Protein AF-A0A920U2E8-F1 (afdb_monomer)

Solvent-accessible surface area (backbone atoms only — not comparable to full-atom values): 5782 Å² total; per-residue (Å²): 100,96,91,43,62,78,72,87,58,76,82,48,86,77,78,78,47,66,67,64,49,49,53,52,50,54,52,57,50,51,47,38,75,76,65,53,79,71,84,64,86,86,86,83,76,99,65,85,67,65,63,73,84,38,68,69,41,43,51,52,49,45,48,52,42,59,56,40,52,72,64,47,53,101,89,31,92,73,65,62,64,80,85,64,71,100,120

Radius of gyration: 14.04 Å; Cα contacts (8 Å, |Δi|>4): 65; chains: 1; bounding box: 34×31×32 Å

Sequence (87 aa):
MEATDLLIGYRTNPHVDLYQRGEEAAKLMLEMFEGERPVSYRVRLPLLPVSDTADGARLSLRRAIALGQRHVDASVMNVTVLAGSLC

Mean predicted aligned error: 4.39 Å

pLDDT: mean 89.11, std 10.96, range [36.72, 98.31]

Structure (mmCIF, N/CA/C/O backbone):
data_AF-A0A920U2E8-F1
#
_entry.id   AF-A0A920U2E8-F1
#
loop_
_atom_site.group_PDB
_atom_site.id
_atom_site.type_symbol
_atom_site.label_atom_id
_atom_site.label_alt_id
_atom_site.label_comp_id
_atom_site.label_asym_id
_atom_site.label_entity_id
_atom_site.label_seq_id
_atom_site.pdbx_PDB_ins_code
_atom_site.Cartn_x
_atom_site.Cartn_y
_atom_site.Cartn_z
_atom_site.occupancy
_atom_site.B_iso_or_equiv
_atom_site.auth_seq_id
_atom_site.auth_comp_id
_atom_site.auth_asym_id
_atom_site.auth_atom_id
_atom_site.pdbx_PDB_model_num
ATOM 1 N N . MET A 1 1 ? 3.289 -8.681 9.964 1.00 79.19 1 MET A N 1
ATOM 2 C CA . MET A 1 1 ? 1.874 -8.308 10.141 1.00 79.19 1 MET A CA 1
ATOM 3 C C . MET A 1 1 ? 1.461 -8.411 11.593 1.00 79.19 1 MET A C 1
ATOM 5 O O . MET A 1 1 ? 0.631 -7.636 12.005 1.00 79.19 1 MET A O 1
ATOM 9 N N . GLU A 1 2 ? 2.092 -9.271 12.393 1.00 81.25 2 GLU A N 1
ATOM 10 C CA . GLU A 1 2 ? 1.803 -9.378 13.831 1.00 81.25 2 GLU A CA 1
ATOM 11 C C . GLU A 1 2 ? 1.982 -8.069 14.627 1.00 81.25 2 GLU A C 1
ATOM 13 O O . GLU A 1 2 ? 1.247 -7.834 15.573 1.00 81.25 2 GLU A O 1
ATOM 18 N N . ALA A 1 3 ? 2.906 -7.192 14.216 1.00 86.31 3 ALA A N 1
ATOM 19 C CA . ALA A 1 3 ? 3.157 -5.896 14.859 1.00 86.31 3 ALA A CA 1
ATOM 20 C C . ALA A 1 3 ? 2.720 -4.687 14.005 1.00 86.31 3 ALA A C 1
ATOM 22 O O . ALA A 1 3 ? 3.244 -3.587 14.177 1.00 86.31 3 ALA A O 1
ATOM 23 N N . THR A 1 4 ? 1.871 -4.883 12.991 1.00 88.69 4 THR A N 1
ATOM 2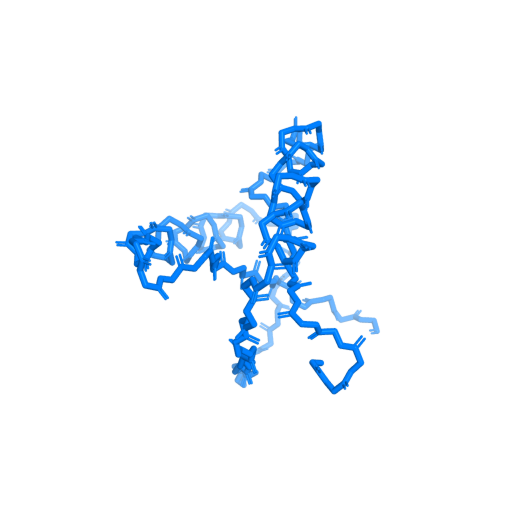4 C CA . THR A 1 4 ? 1.508 -3.805 12.057 1.00 88.69 4 THR A CA 1
ATOM 25 C C .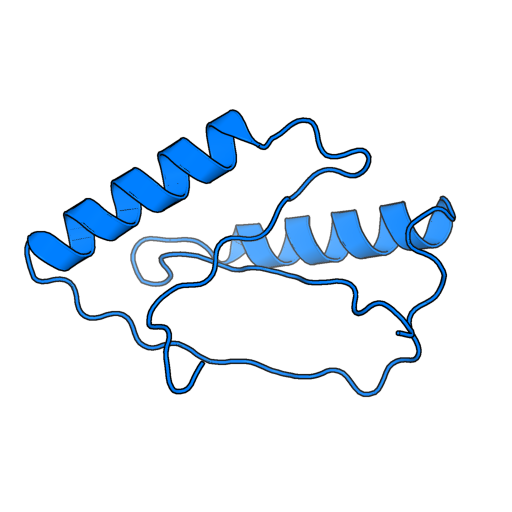 THR A 1 4 ? 0.123 -4.024 11.460 1.00 88.69 4 THR A C 1
ATOM 27 O O . THR A 1 4 ? -0.097 -5.024 10.770 1.00 88.69 4 THR A O 1
ATOM 30 N N . ASP A 1 5 ? -0.762 -3.047 11.644 1.00 91.25 5 ASP A N 1
ATOM 31 C CA . ASP A 1 5 ? -2.134 -3.069 11.119 1.00 91.25 5 ASP A CA 1
ATOM 32 C C . ASP A 1 5 ? -2.201 -2.726 9.620 1.00 91.25 5 ASP A C 1
ATOM 34 O O . ASP A 1 5 ? -3.050 -3.238 8.895 1.00 91.25 5 ASP A O 1
ATOM 38 N N . LEU A 1 6 ? -1.258 -1.916 9.121 1.00 92.62 6 LEU A N 1
ATOM 39 C CA . LEU A 1 6 ? -1.227 -1.442 7.737 1.00 92.62 6 LEU A CA 1
ATOM 40 C C . LEU A 1 6 ? 0.203 -1.336 7.190 1.00 92.62 6 LEU A C 1
ATOM 42 O O . LEU A 1 6 ? 1.098 -0.810 7.845 1.00 92.62 6 LEU A O 1
ATOM 46 N N . LEU A 1 7 ? 0.416 -1.788 5.953 1.00 93.94 7 LEU A N 1
ATOM 47 C CA . LEU A 1 7 ? 1.700 -1.694 5.258 1.00 93.94 7 LEU A CA 1
ATOM 48 C C . LEU A 1 7 ? 1.533 -0.938 3.941 1.00 93.94 7 LEU A C 1
ATOM 50 O O . LEU A 1 7 ? 0.750 -1.363 3.096 1.00 93.94 7 LEU A O 1
ATOM 54 N N . ILE A 1 8 ? 2.325 0.119 3.750 1.00 95.31 8 ILE A N 1
ATOM 55 C CA . ILE A 1 8 ? 2.353 0.918 2.520 1.00 95.31 8 ILE A CA 1
ATOM 56 C C . ILE A 1 8 ? 3.709 0.753 1.836 1.00 95.31 8 ILE A C 1
ATOM 58 O O . ILE A 1 8 ? 4.741 1.155 2.372 1.00 95.31 8 ILE A O 1
ATOM 62 N N . GLY A 1 9 ? 3.708 0.136 0.654 1.00 94.12 9 GLY A N 1
ATOM 63 C CA . GLY A 1 9 ? 4.892 -0.011 -0.194 1.00 94.12 9 GLY A CA 1
ATOM 64 C C . GLY A 1 9 ? 4.947 1.001 -1.340 1.00 94.12 9 GLY A C 1
ATOM 65 O O . GLY A 1 9 ? 3.925 1.529 -1.782 1.00 94.12 9 GLY A O 1
ATOM 66 N N . TYR A 1 10 ? 6.152 1.236 -1.863 1.00 94.50 10 TYR A N 1
ATOM 67 C CA . TYR A 1 10 ? 6.347 2.011 -3.090 1.00 94.50 10 TYR A CA 1
ATOM 68 C C . TYR A 1 10 ? 5.770 1.289 -4.306 1.00 94.50 10 TYR A C 1
ATOM 70 O O . TYR A 1 10 ? 5.743 0.058 -4.368 1.00 94.50 10 TYR A O 1
ATOM 78 N N . ARG A 1 11 ? 5.326 2.063 -5.299 1.00 92.81 11 ARG A N 1
ATOM 79 C CA . ARG A 1 11 ? 4.710 1.529 -6.524 1.00 92.81 11 ARG A CA 1
ATOM 80 C C . ARG A 1 11 ? 5.560 1.742 -7.775 1.00 92.81 11 ARG A C 1
ATOM 82 O O . ARG A 1 11 ? 5.262 1.161 -8.819 1.00 92.81 11 ARG A O 1
ATOM 89 N N . THR A 1 12 ? 6.599 2.573 -7.694 1.00 90.94 12 THR A N 1
ATOM 90 C CA . THR A 1 12 ? 7.495 2.891 -8.817 1.00 90.94 12 THR A CA 1
ATOM 91 C C . THR A 1 12 ? 8.899 2.345 -8.582 1.00 90.94 12 THR A C 1
ATOM 93 O O . THR A 1 12 ? 9.314 2.236 -7.439 1.00 90.94 12 THR A O 1
ATOM 96 N N . ASN A 1 13 ? 9.627 1.982 -9.641 1.00 86.19 13 ASN A N 1
ATOM 97 C CA . ASN A 1 13 ? 11.048 1.621 -9.582 1.00 86.19 13 ASN A CA 1
ATOM 98 C C . ASN A 1 13 ? 11.749 2.200 -10.835 1.00 86.19 13 ASN A C 1
ATOM 100 O O . ASN A 1 13 ? 11.433 1.746 -11.941 1.00 86.19 13 ASN A O 1
ATOM 104 N N . PRO A 1 14 ? 12.642 3.206 -10.706 1.00 88.50 14 PRO A N 1
ATOM 105 C CA . PRO A 1 14 ? 13.133 3.805 -9.457 1.00 88.50 14 PRO A CA 1
ATOM 106 C C . PRO A 1 14 ? 12.015 4.466 -8.638 1.00 88.50 14 PRO A C 1
ATOM 108 O O . PRO A 1 14 ? 11.021 4.923 -9.201 1.00 88.50 14 PRO A O 1
ATOM 111 N N . HIS A 1 15 ? 12.168 4.477 -7.312 1.00 91.38 15 HIS A N 1
ATOM 112 C CA . HIS A 1 15 ? 11.168 5.027 -6.397 1.00 91.38 15 HIS A CA 1
ATOM 113 C C . HIS A 1 15 ? 11.118 6.551 -6.526 1.00 91.38 15 HIS A C 1
ATOM 115 O O . HIS A 1 15 ? 12.014 7.255 -6.067 1.00 91.38 15 HIS A O 1
ATOM 121 N N . VAL A 1 16 ? 10.063 7.056 -7.155 1.00 95.69 16 VAL A N 1
ATOM 122 C CA . VAL A 1 16 ? 9.780 8.492 -7.301 1.00 95.69 16 VAL A CA 1
ATOM 123 C C . VAL A 1 16 ? 8.479 8.895 -6.607 1.00 95.69 16 VAL A C 1
ATOM 125 O O . VAL A 1 16 ? 8.104 10.062 -6.628 1.00 95.69 16 VAL A O 1
ATOM 128 N N . ASP A 1 17 ? 7.792 7.937 -5.979 1.00 96.44 17 ASP A N 1
ATOM 129 C CA . ASP A 1 17 ? 6.478 8.114 -5.361 1.00 96.44 17 ASP A CA 1
ATOM 130 C C . ASP A 1 17 ? 6.512 8.227 -3.826 1.00 96.44 17 ASP A C 1
ATOM 132 O O . ASP A 1 17 ? 5.496 8.012 -3.172 1.00 96.44 17 ASP A O 1
ATOM 136 N N . LEU A 1 18 ? 7.667 8.559 -3.232 1.00 96.94 18 LEU A N 1
ATOM 137 C CA . LEU A 1 18 ? 7.849 8.586 -1.772 1.00 96.94 18 LEU A CA 1
ATOM 138 C C . LEU A 1 18 ? 6.858 9.529 -1.080 1.00 96.94 18 LEU A C 1
ATOM 140 O O . LEU A 1 18 ? 6.243 9.158 -0.084 1.00 96.94 18 LEU A O 1
ATOM 144 N N . TYR A 1 19 ? 6.695 10.735 -1.628 1.00 97.94 19 TYR A N 1
ATOM 145 C CA . TYR A 1 19 ? 5.809 11.751 -1.069 1.00 97.94 19 TYR A CA 1
ATOM 146 C C . TYR A 1 19 ? 4.350 11.280 -1.074 1.00 97.94 19 TYR A C 1
ATOM 148 O O . TYR A 1 19 ? 3.709 11.245 -0.029 1.00 97.94 19 TYR A O 1
ATOM 156 N N . GLN A 1 20 ? 3.865 10.804 -2.223 1.00 97.75 20 GLN A N 1
ATOM 157 C CA . GLN A 1 20 ? 2.485 10.342 -2.382 1.00 97.75 20 GLN A CA 1
ATOM 158 C C . GLN A 1 20 ? 2.184 9.121 -1.506 1.00 97.75 20 GLN A C 1
ATOM 160 O O . GLN A 1 20 ? 1.069 8.972 -1.010 1.00 97.75 20 GLN A O 1
ATOM 165 N N . ARG A 1 21 ? 3.164 8.229 -1.308 1.00 97.38 21 ARG A N 1
ATOM 166 C CA . ARG A 1 21 ? 3.014 7.085 -0.396 1.00 97.38 21 ARG A CA 1
ATOM 167 C C . ARG A 1 21 ? 2.998 7.525 1.069 1.00 97.38 21 ARG A C 1
ATOM 169 O O . ARG A 1 21 ? 2.254 6.946 1.854 1.00 97.38 21 ARG A O 1
ATOM 176 N N . GLY A 1 22 ? 3.756 8.562 1.426 1.00 97.88 22 GLY A N 1
ATOM 177 C CA . GLY A 1 22 ? 3.708 9.179 2.752 1.00 97.88 22 GLY A CA 1
ATOM 178 C C . GLY A 1 22 ? 2.357 9.832 3.054 1.00 97.88 22 GLY A C 1
ATOM 179 O O . GLY A 1 22 ? 1.797 9.597 4.122 1.00 97.88 22 GLY A O 1
ATOM 180 N N . GLU A 1 23 ? 1.798 10.586 2.104 1.00 98.31 23 GLU A N 1
ATOM 181 C CA . GLU A 1 23 ? 0.450 11.161 2.232 1.00 98.31 23 GLU A CA 1
ATOM 182 C C . GLU A 1 23 ? -0.620 10.074 2.405 1.00 98.31 23 GLU A C 1
ATOM 184 O O . GLU A 1 23 ? -1.473 10.180 3.284 1.00 98.31 23 GLU A O 1
ATOM 189 N N . GLU A 1 24 ? -0.551 9.000 1.612 1.00 97.19 24 GLU A N 1
ATOM 190 C CA . GLU A 1 24 ? -1.458 7.851 1.725 1.00 97.19 24 GLU A CA 1
ATOM 191 C C . GLU A 1 24 ? -1.358 7.184 3.104 1.00 97.19 24 GLU A C 1
ATOM 193 O O . GLU A 1 24 ? -2.379 6.922 3.736 1.00 97.19 24 GLU A O 1
ATOM 198 N N . ALA A 1 25 ? -0.140 6.972 3.612 1.00 97.06 25 ALA A N 1
ATOM 199 C CA . ALA A 1 25 ? 0.073 6.411 4.943 1.00 97.06 25 ALA A CA 1
ATOM 200 C C . ALA A 1 25 ? -0.489 7.315 6.053 1.00 97.06 25 ALA A C 1
ATOM 202 O O . ALA A 1 25 ? -1.151 6.824 6.967 1.00 97.06 25 ALA A O 1
ATOM 203 N N . ALA A 1 26 ? -0.262 8.629 5.965 1.00 97.50 26 ALA A N 1
ATOM 204 C CA . ALA A 1 26 ? -0.784 9.588 6.933 1.00 97.50 26 ALA A CA 1
ATOM 205 C C . ALA A 1 26 ? -2.317 9.615 6.930 1.00 97.50 26 ALA A C 1
ATOM 207 O O . ALA A 1 26 ? -2.930 9.576 7.994 1.00 97.50 26 ALA A O 1
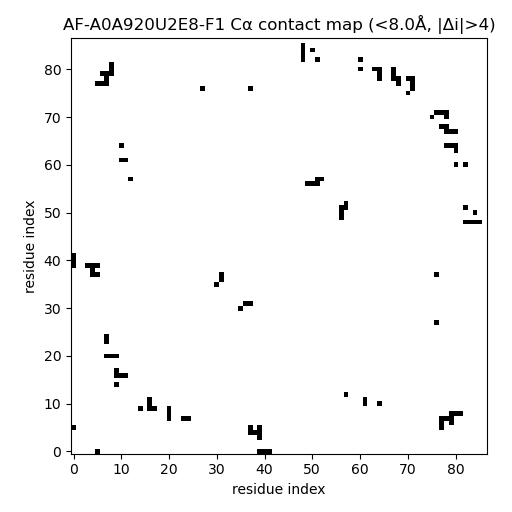ATOM 208 N N . LYS A 1 27 ? -2.937 9.612 5.745 1.00 97.06 27 LYS A N 1
ATOM 209 C CA . LYS A 1 27 ? -4.395 9.579 5.606 1.00 97.06 27 LYS A CA 1
ATOM 210 C C . LYS A 1 27 ? -5.002 8.335 6.261 1.00 97.06 27 LYS A C 1
ATOM 212 O O . LYS A 1 27 ? -5.902 8.464 7.081 1.00 97.06 27 LYS A O 1
ATOM 217 N N . LEU A 1 28 ? -4.493 7.145 5.941 1.00 96.00 28 LEU A N 1
ATOM 218 C CA . LEU A 1 28 ? -5.040 5.894 6.481 1.00 96.00 28 LEU A CA 1
ATOM 219 C C . LEU A 1 28 ? -4.782 5.756 7.990 1.00 96.00 28 LEU A C 1
ATOM 221 O O . LEU A 1 28 ? -5.582 5.170 8.710 1.00 96.00 28 LEU A O 1
ATOM 225 N N . MET A 1 29 ? -3.692 6.339 8.491 1.00 96.00 29 MET A N 1
ATOM 226 C CA . MET A 1 29 ? -3.447 6.448 9.929 1.00 96.00 29 MET A CA 1
ATOM 227 C C . MET A 1 29 ? -4.477 7.337 10.635 1.00 96.00 29 MET A C 1
ATOM 229 O O . MET A 1 29 ? -4.909 6.990 11.731 1.00 96.00 29 MET A O 1
ATOM 233 N N . LEU A 1 30 ? -4.902 8.442 10.016 1.00 97.44 30 LEU A N 1
ATOM 234 C CA . LEU A 1 30 ? -5.976 9.278 10.559 1.00 97.44 30 LEU A CA 1
ATOM 235 C C . LEU A 1 30 ? -7.312 8.526 10.598 1.00 97.44 30 LEU A C 1
ATOM 237 O O . LEU A 1 30 ? -7.974 8.559 11.629 1.00 97.44 30 LEU A O 1
ATOM 241 N N . GLU A 1 31 ? -7.661 7.783 9.544 1.00 95.69 31 GLU A N 1
ATOM 242 C CA . GLU A 1 31 ? -8.873 6.942 9.521 1.00 95.69 31 GLU A CA 1
ATOM 243 C C . GLU A 1 31 ? -8.865 5.910 10.671 1.00 95.69 31 GLU A C 1
ATOM 245 O O . GLU A 1 31 ? -9.867 5.722 11.363 1.00 95.69 31 GLU A O 1
ATOM 250 N N . MET A 1 32 ? -7.707 5.304 10.966 1.00 95.25 32 MET A N 1
ATOM 251 C CA . MET A 1 32 ? -7.562 4.407 12.123 1.00 95.25 32 MET A CA 1
ATOM 252 C C . MET A 1 32 ? -7.732 5.130 13.468 1.00 95.25 32 MET A C 1
ATOM 254 O O . MET A 1 32 ? -8.321 4.576 14.397 1.00 95.25 32 MET A O 1
ATOM 258 N N . PHE A 1 33 ? -7.258 6.373 13.597 1.00 96.44 33 PHE A N 1
ATOM 259 C CA . PHE A 1 33 ? -7.486 7.179 14.804 1.00 96.44 33 PHE A CA 1
ATOM 260 C C . PHE A 1 33 ? -8.950 7.593 14.983 1.00 96.44 33 PHE A C 1
ATOM 262 O O . PHE A 1 33 ? -9.390 7.774 16.119 1.00 96.44 33 PHE A O 1
ATOM 269 N N . GLU A 1 34 ? -9.713 7.688 13.896 1.00 97.38 34 GLU A N 1
ATOM 270 C CA . GLU A 1 34 ? -11.161 7.926 13.922 1.00 97.38 34 GLU A CA 1
ATOM 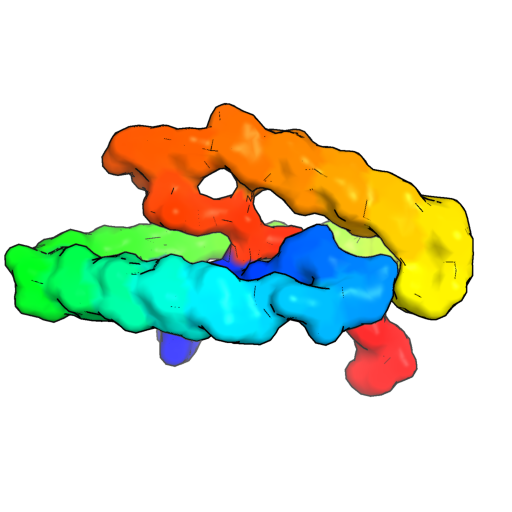271 C C . GLU A 1 34 ? -11.974 6.668 14.274 1.00 97.38 34 GLU A C 1
ATOM 273 O O . GLU A 1 34 ? -13.172 6.760 14.546 1.00 97.38 34 GLU A O 1
ATOM 278 N N . GLY A 1 35 ? -11.320 5.507 14.370 1.00 96.69 35 GLY A N 1
ATOM 279 C CA . GLY A 1 35 ? -11.904 4.276 14.896 1.00 96.69 35 GLY A CA 1
ATOM 280 C C . GLY A 1 35 ? -11.913 3.103 13.923 1.00 96.69 35 GLY A C 1
ATOM 281 O O . GLY A 1 35 ? -12.344 2.020 14.327 1.00 96.69 35 GLY A O 1
ATOM 282 N N . GLU A 1 36 ? -11.422 3.276 12.691 1.00 95.50 36 GLU A N 1
ATOM 283 C CA . GLU A 1 36 ? -11.261 2.164 11.752 1.00 95.50 36 GLU A CA 1
ATOM 284 C C . GLU A 1 36 ? -10.277 1.120 12.296 1.00 95.50 36 GLU A C 1
A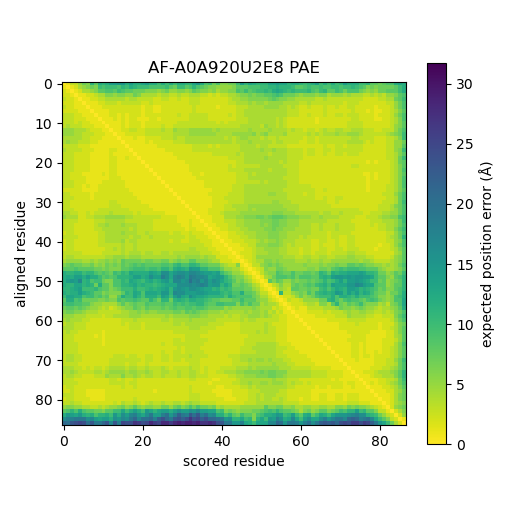TOM 286 O O . GLU A 1 36 ? -9.214 1.438 12.835 1.00 95.50 36 GLU A O 1
ATOM 291 N N . ARG A 1 37 ? -10.633 -0.161 12.159 1.00 94.25 37 ARG A N 1
ATOM 292 C CA . ARG A 1 37 ? -9.835 -1.294 12.657 1.00 94.25 37 ARG A CA 1
ATOM 293 C C . ARG A 1 37 ? -9.540 -2.276 11.524 1.00 94.25 37 ARG A C 1
ATOM 295 O O . ARG A 1 37 ? -10.234 -3.290 11.410 1.00 94.25 37 ARG A O 1
ATOM 302 N N . PRO A 1 38 ? -8.546 -1.985 10.666 1.00 92.88 38 PRO A N 1
ATOM 303 C CA . PRO A 1 38 ? -8.230 -2.845 9.537 1.00 92.88 38 PRO A CA 1
ATOM 304 C C . PRO A 1 38 ? -7.700 -4.205 9.988 1.00 92.88 38 PRO A C 1
ATOM 306 O O . PRO A 1 38 ? -7.020 -4.338 11.003 1.00 92.88 38 PRO A O 1
ATOM 309 N N . VAL A 1 39 ? -7.976 -5.224 9.176 1.00 93.38 39 VAL A N 1
ATOM 310 C CA . VAL A 1 39 ? -7.363 -6.547 9.305 1.00 93.38 39 VAL A CA 1
ATOM 311 C C . VAL A 1 39 ? -6.318 -6.701 8.215 1.00 93.38 39 VAL A C 1
ATOM 313 O O . VAL A 1 39 ? -6.545 -6.366 7.053 1.00 93.38 39 VAL A O 1
ATOM 316 N N . SER A 1 40 ? -5.163 -7.234 8.595 1.00 93.25 40 SER A N 1
ATOM 317 C CA . SER A 1 40 ? -3.990 -7.279 7.741 1.00 93.25 40 SER A CA 1
ATOM 318 C C . SER A 1 40 ? -3.626 -8.739 7.431 1.00 93.25 40 SER A C 1
ATOM 320 O O . SER A 1 40 ? -3.562 -9.591 8.319 1.00 93.25 40 SER A O 1
ATOM 322 N N . TYR A 1 41 ? -3.445 -9.070 6.146 1.00 93.31 41 TYR A N 1
ATOM 323 C CA . TYR A 1 41 ? -3.083 -10.423 5.706 1.00 93.31 41 TYR A CA 1
ATOM 324 C C . TYR A 1 41 ? -1.929 -10.407 4.703 1.00 93.31 41 TYR A C 1
ATOM 326 O O . TYR A 1 41 ? -1.873 -9.571 3.800 1.00 93.31 41 TYR A O 1
ATOM 334 N N . ARG A 1 42 ? -0.989 -11.351 4.856 1.00 92.94 42 ARG A N 1
ATOM 335 C CA . ARG A 1 42 ? 0.206 -11.462 4.009 1.00 92.94 42 ARG A CA 1
ATOM 336 C C . ARG A 1 42 ? 0.338 -12.860 3.439 1.00 92.94 42 ARG A C 1
ATOM 338 O O . ARG A 1 42 ? 0.521 -13.821 4.182 1.00 92.94 42 ARG A O 1
ATOM 345 N N . VAL A 1 43 ? 0.420 -12.925 2.115 1.00 92.38 43 VAL A N 1
ATOM 346 C CA . VAL A 1 43 ? 0.813 -14.125 1.373 1.00 92.38 43 VAL A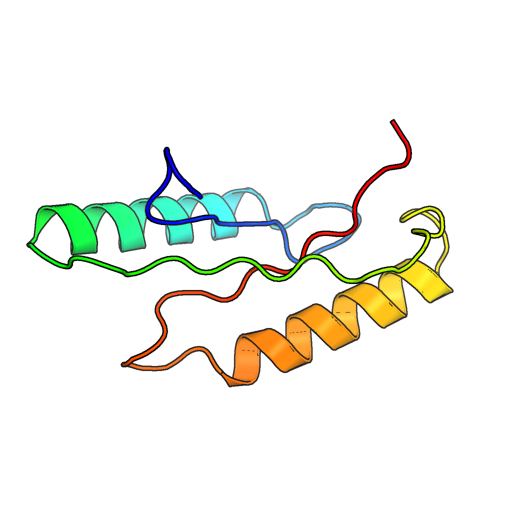 CA 1
ATOM 347 C C . VAL A 1 43 ? 2.272 -13.997 0.950 1.00 92.38 43 VAL A C 1
ATOM 349 O O . VAL A 1 43 ? 2.659 -13.014 0.321 1.00 92.38 43 VAL A O 1
ATOM 352 N N . ARG A 1 44 ? 3.095 -14.996 1.281 1.00 89.19 44 ARG A N 1
ATOM 353 C CA . ARG A 1 44 ? 4.445 -15.134 0.721 1.00 89.19 44 ARG A CA 1
ATOM 354 C C . ARG A 1 44 ? 4.381 -16.102 -0.456 1.00 89.19 44 ARG A C 1
ATOM 356 O O . ARG A 1 44 ? 4.067 -17.272 -0.268 1.00 89.19 44 ARG A O 1
ATOM 363 N N . LEU A 1 45 ? 4.696 -15.615 -1.651 1.00 87.88 45 LEU A N 1
ATOM 364 C CA . LEU A 1 45 ? 4.789 -16.458 -2.839 1.00 87.88 45 LEU A CA 1
ATOM 365 C C . LEU A 1 45 ? 6.106 -17.257 -2.817 1.00 87.88 45 LEU A C 1
ATOM 367 O O . LEU A 1 45 ? 7.143 -16.678 -2.483 1.00 87.88 45 LEU A O 1
ATOM 371 N N . PRO A 1 46 ? 6.106 -18.552 -3.183 1.00 87.56 46 PRO A N 1
ATOM 372 C CA . PRO A 1 46 ? 7.309 -19.386 -3.225 1.00 87.56 46 PRO A CA 1
ATOM 373 C C . PRO A 1 46 ? 8.105 -19.141 -4.519 1.00 87.56 46 PRO A C 1
ATOM 375 O O . PRO A 1 46 ? 8.360 -20.058 -5.294 1.00 87.56 46 PRO A O 1
ATOM 378 N N . LEU A 1 47 ? 8.452 -17.881 -4.787 1.00 82.94 47 LEU A N 1
ATOM 379 C CA . LEU A 1 47 ? 9.183 -17.463 -5.981 1.00 82.94 47 LEU A CA 1
ATOM 380 C C . LEU A 1 47 ? 10.564 -16.944 -5.586 1.00 82.94 47 LEU A C 1
ATOM 382 O O . LEU A 1 47 ? 10.692 -16.185 -4.625 1.00 82.94 47 LEU A O 1
ATOM 386 N N . LEU A 1 48 ? 11.588 -17.325 -6.352 1.00 80.50 48 LEU A N 1
ATOM 387 C CA . LEU A 1 48 ? 12.902 -16.698 -6.259 1.00 80.50 48 LEU A CA 1
ATOM 388 C C . LEU A 1 48 ? 12.827 -15.320 -6.924 1.00 80.50 48 LEU A C 1
ATOM 390 O O . LEU A 1 48 ? 12.505 -15.246 -8.115 1.00 80.50 48 LEU A O 1
ATOM 394 N N . PRO A 1 49 ? 13.092 -14.230 -6.188 1.00 70.31 49 PRO A N 1
ATOM 395 C CA . PRO A 1 49 ? 13.091 -12.911 -6.785 1.00 70.31 49 PRO A CA 1
ATOM 396 C C . PRO A 1 49 ? 14.270 -12.797 -7.752 1.00 70.31 49 PRO A C 1
ATOM 398 O O . PRO A 1 49 ? 15.417 -13.089 -7.417 1.00 70.31 49 PRO A O 1
ATOM 401 N N . VAL A 1 50 ? 13.975 -12.358 -8.971 1.00 69.62 50 VAL A N 1
ATOM 402 C CA . VAL A 1 50 ? 14.987 -11.810 -9.875 1.00 69.62 50 VAL A CA 1
ATOM 403 C C . VAL A 1 50 ? 15.331 -10.393 -9.421 1.00 69.62 50 VAL A C 1
ATOM 405 O O . VAL A 1 50 ? 14.508 -9.736 -8.784 1.00 69.62 50 VAL A O 1
ATOM 408 N N . SER A 1 51 ? 16.536 -9.914 -9.742 1.00 70.75 51 SER A N 1
ATOM 409 C CA . SER A 1 51 ? 16.943 -8.549 -9.390 1.00 70.75 51 SER A CA 1
ATOM 410 C C . SER A 1 51 ? 15.894 -7.533 -9.847 1.00 70.75 51 SER A C 1
ATOM 412 O O . SER A 1 51 ? 15.551 -7.488 -11.029 1.00 70.75 51 SER A O 1
ATOM 414 N N . ASP A 1 52 ? 15.439 -6.678 -8.931 1.00 68.12 52 ASP A N 1
ATOM 415 C CA . ASP A 1 52 ? 14.454 -5.622 -9.210 1.00 68.12 52 ASP A CA 1
ATOM 416 C C . ASP A 1 52 ? 15.026 -4.522 -10.137 1.00 68.12 52 ASP A C 1
ATOM 418 O O . ASP A 1 52 ? 14.336 -3.625 -10.613 1.00 68.12 52 ASP A O 1
ATOM 422 N N . THR A 1 53 ? 16.319 -4.588 -10.460 1.00 70.94 53 THR A N 1
ATOM 423 C CA . THR A 1 53 ? 16.936 -3.733 -11.483 1.00 70.94 53 THR A CA 1
ATOM 424 C C . THR A 1 53 ? 16.753 -4.251 -12.910 1.00 70.94 53 THR A C 1
ATOM 426 O O . THR A 1 53 ? 16.997 -3.494 -13.849 1.00 70.94 53 THR A O 1
ATOM 429 N N . ALA A 1 54 ? 16.313 -5.499 -13.101 1.00 75.81 54 ALA A N 1
ATOM 430 C CA . ALA A 1 54 ? 16.065 -6.064 -14.424 1.00 75.81 54 ALA A CA 1
ATOM 431 C C . ALA A 1 54 ? 14.717 -5.586 -14.992 1.00 75.81 54 ALA A C 1
ATOM 433 O O . ALA A 1 54 ? 13.689 -5.641 -14.317 1.00 75.81 54 ALA A O 1
ATOM 434 N N . ASP A 1 55 ? 14.678 -5.186 -16.264 1.00 76.69 55 ASP A N 1
ATOM 435 C CA . ASP A 1 55 ? 13.468 -4.601 -16.867 1.00 76.69 55 ASP A CA 1
ATOM 436 C C . ASP A 1 55 ? 12.265 -5.556 -16.888 1.00 76.69 55 ASP A C 1
ATOM 438 O O . ASP A 1 55 ? 11.126 -5.140 -16.664 1.00 76.69 55 ASP A O 1
ATOM 442 N N . GLY A 1 56 ? 12.509 -6.857 -17.078 1.00 75.00 56 GLY A N 1
ATOM 443 C CA . GLY A 1 56 ? 11.465 -7.881 -16.981 1.00 75.00 56 GLY A CA 1
ATOM 444 C C . GLY A 1 56 ? 10.869 -7.994 -15.572 1.00 75.00 56 GLY A C 1
ATOM 445 O O . GLY A 1 56 ? 9.654 -8.147 -15.434 1.00 75.00 56 GLY A O 1
ATOM 446 N N . ALA A 1 57 ? 11.703 -7.854 -14.536 1.00 75.44 57 ALA A N 1
ATOM 447 C CA . ALA A 1 57 ? 11.281 -7.854 -13.135 1.00 75.44 57 ALA A CA 1
ATOM 448 C C . ALA A 1 57 ? 10.454 -6.605 -12.805 1.00 75.44 57 ALA A C 1
ATOM 450 O O . ALA A 1 57 ? 9.374 -6.701 -12.225 1.00 75.44 57 ALA A O 1
ATOM 451 N N . ARG A 1 58 ? 10.899 -5.433 -13.271 1.00 81.56 58 ARG A N 1
ATOM 452 C CA . ARG A 1 58 ? 10.151 -4.178 -13.119 1.00 81.56 58 ARG A CA 1
ATOM 453 C C . ARG A 1 58 ? 8.786 -4.251 -13.787 1.00 81.56 58 ARG A C 1
ATOM 455 O O . ARG A 1 58 ? 7.795 -3.800 -13.219 1.00 81.56 58 ARG A O 1
ATOM 462 N N . LEU A 1 59 ? 8.704 -4.819 -14.991 1.00 85.62 59 LEU A N 1
ATOM 463 C CA . LEU A 1 59 ? 7.431 -4.969 -15.693 1.00 85.62 59 LEU A CA 1
ATOM 464 C C . LEU A 1 59 ? 6.481 -5.922 -14.957 1.00 85.62 59 LEU A C 1
ATOM 466 O O . LEU A 1 59 ? 5.298 -5.602 -14.814 1.00 85.62 59 LEU A O 1
ATOM 470 N N . SER A 1 60 ? 6.967 -7.080 -14.503 1.00 87.69 60 SER A N 1
ATOM 471 C CA . SER A 1 60 ? 6.132 -8.047 -13.783 1.00 87.69 60 SER A CA 1
ATOM 472 C C . SER A 1 60 ? 5.651 -7.484 -12.444 1.00 87.69 60 SER A C 1
ATOM 474 O O . SER A 1 60 ? 4.457 -7.572 -12.151 1.00 87.69 60 SER A O 1
ATOM 476 N N . LEU A 1 61 ? 6.524 -6.803 -11.697 1.00 87.94 61 LEU A N 1
ATOM 477 C CA . LEU A 1 61 ? 6.174 -6.121 -10.454 1.00 87.94 61 LEU A CA 1
ATOM 478 C C . LEU A 1 61 ? 5.136 -5.019 -10.694 1.00 87.94 61 LEU A C 1
ATOM 480 O O . LEU A 1 61 ? 4.101 -4.995 -10.031 1.00 87.94 61 LEU A O 1
ATOM 484 N N . ARG A 1 62 ? 5.341 -4.158 -11.699 1.00 90.69 62 ARG A N 1
ATOM 485 C CA . ARG A 1 62 ? 4.366 -3.117 -12.069 1.00 90.69 62 ARG A CA 1
ATOM 486 C C . ARG A 1 62 ? 3.004 -3.703 -12.433 1.00 90.69 62 ARG A C 1
ATOM 488 O O . ARG A 1 62 ? 1.984 -3.132 -12.056 1.00 90.69 62 ARG A O 1
ATOM 495 N N . ARG A 1 63 ? 2.962 -4.836 -13.142 1.00 93.06 63 ARG A N 1
ATOM 496 C CA . ARG A 1 63 ? 1.706 -5.535 -13.470 1.00 93.06 63 ARG A CA 1
ATOM 497 C C . ARG A 1 63 ? 1.029 -6.106 -12.230 1.00 93.06 63 ARG A C 1
ATOM 499 O O . ARG A 1 63 ? -0.181 -5.950 -12.098 1.00 93.06 63 ARG A O 1
ATOM 506 N N . ALA A 1 64 ? 1.789 -6.720 -11.327 1.00 93.00 64 ALA A N 1
ATOM 507 C CA . ALA A 1 64 ? 1.262 -7.240 -10.070 1.00 93.00 64 ALA A CA 1
ATOM 508 C C . ALA A 1 64 ? 0.691 -6.115 -9.192 1.00 93.00 64 ALA A C 1
ATOM 510 O O . ALA A 1 64 ? -0.432 -6.230 -8.706 1.00 93.00 64 ALA A O 1
ATOM 511 N N . ILE A 1 65 ? 1.407 -4.992 -9.069 1.00 95.00 65 ILE A N 1
ATOM 512 C CA . ILE A 1 65 ? 0.925 -3.792 -8.372 1.00 95.00 65 ILE A CA 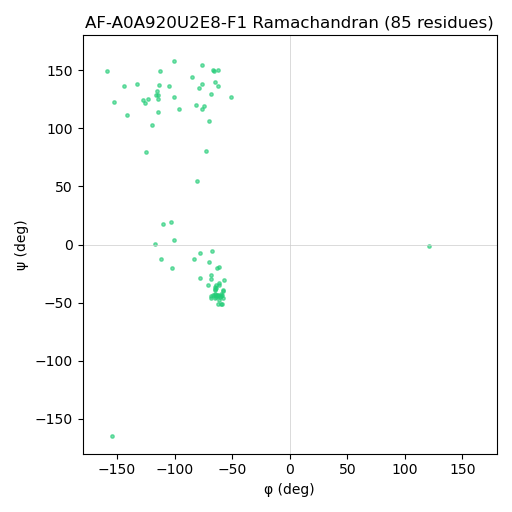1
ATOM 513 C C . ILE A 1 65 ? -0.362 -3.286 -9.027 1.00 95.00 65 ILE A C 1
ATOM 515 O O . ILE A 1 65 ? -1.358 -3.100 -8.335 1.00 95.00 65 ILE A O 1
ATOM 519 N N . ALA A 1 66 ? -0.372 -3.104 -10.352 1.00 96.00 66 ALA A N 1
ATOM 520 C CA . ALA A 1 66 ? -1.539 -2.605 -11.077 1.00 96.00 66 ALA A CA 1
ATOM 521 C C . ALA A 1 66 ? -2.759 -3.531 -10.960 1.00 96.00 66 ALA A C 1
ATOM 523 O O . ALA A 1 66 ? -3.886 -3.047 -10.942 1.00 96.00 66 ALA A O 1
ATOM 524 N N . LEU A 1 67 ? -2.555 -4.848 -10.882 1.00 96.69 67 LEU A N 1
ATOM 525 C CA . LEU A 1 67 ? -3.622 -5.808 -10.605 1.00 96.69 67 LEU A CA 1
ATOM 526 C C . LEU A 1 67 ? -4.138 -5.661 -9.168 1.00 96.69 67 LEU A C 1
ATOM 528 O O . LEU A 1 67 ? -5.347 -5.593 -8.961 1.00 96.69 67 LEU A O 1
ATOM 532 N N . GLY A 1 68 ? -3.234 -5.563 -8.191 1.00 96.19 68 GLY A N 1
ATOM 533 C CA . GLY A 1 68 ? -3.584 -5.360 -6.785 1.00 96.19 68 GLY A CA 1
ATOM 534 C C . GLY A 1 68 ? -4.393 -4.082 -6.563 1.00 96.19 68 GLY A C 1
ATOM 535 O O . GLY A 1 68 ? -5.425 -4.125 -5.904 1.00 96.19 68 GLY A O 1
ATOM 536 N N . GLN A 1 69 ? -4.006 -2.971 -7.199 1.00 96.50 69 GLN A N 1
ATOM 537 C CA . GLN A 1 69 ? -4.714 -1.692 -7.059 1.00 96.50 69 GLN A CA 1
ATOM 538 C C . GLN A 1 69 ? -6.160 -1.716 -7.581 1.00 96.50 69 GLN A C 1
ATOM 540 O O . GLN A 1 69 ? -6.951 -0.879 -7.169 1.00 96.50 69 GLN A O 1
ATOM 545 N N . ARG A 1 70 ? -6.542 -2.665 -8.449 1.00 97.50 70 ARG A N 1
ATOM 546 C CA . ARG A 1 70 ? -7.945 -2.811 -8.895 1.00 97.50 70 ARG A CA 1
ATOM 547 C C . ARG A 1 70 ? -8.878 -3.332 -7.803 1.00 97.50 70 ARG A C 1
ATOM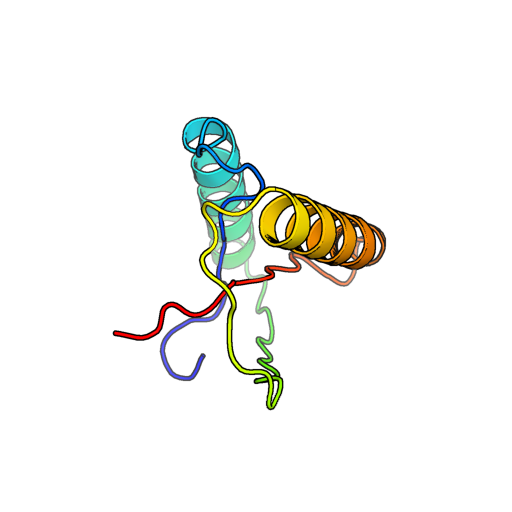 549 O O . ARG A 1 70 ? -10.084 -3.271 -7.986 1.00 97.50 70 ARG A O 1
ATOM 556 N N . HIS A 1 71 ? -8.314 -3.875 -6.728 1.00 96.56 71 HIS A N 1
ATOM 557 C CA . HIS A 1 71 ? -9.053 -4.424 -5.597 1.00 96.56 71 HIS A CA 1
ATOM 558 C C . HIS A 1 71 ? -9.095 -3.455 -4.413 1.00 96.56 71 HIS A C 1
ATOM 560 O O . HIS A 1 71 ? -9.584 -3.836 -3.363 1.00 96.56 71 HIS A O 1
ATOM 566 N N . VAL A 1 72 ? -8.545 -2.242 -4.553 1.00 96.31 72 VAL A N 1
ATOM 567 C CA . VAL A 1 72 ? -8.695 -1.178 -3.555 1.00 96.31 72 VAL A CA 1
ATOM 568 C C . VAL A 1 72 ? -10.044 -0.510 -3.789 1.00 96.31 72 VAL A C 1
ATOM 570 O O . VAL A 1 72 ? -10.301 0.022 -4.870 1.00 96.31 72 VAL A O 1
ATOM 573 N N . ASP A 1 73 ? -10.896 -0.550 -2.776 1.00 95.38 73 ASP A N 1
ATOM 574 C CA . ASP A 1 73 ? -12.248 -0.003 -2.790 1.00 95.38 73 ASP A CA 1
ATOM 575 C C . ASP A 1 73 ? -12.688 0.358 -1.361 1.00 95.38 73 ASP A C 1
ATOM 577 O O . ASP A 1 73 ? -11.862 0.447 -0.455 1.00 95.38 73 ASP A O 1
ATOM 581 N N . ALA A 1 74 ? -13.987 0.581 -1.142 1.00 92.56 74 ALA A N 1
ATOM 582 C CA . ALA A 1 74 ? -14.519 0.944 0.171 1.00 92.56 74 ALA A CA 1
ATOM 583 C C . ALA A 1 74 ? -14.294 -0.122 1.267 1.00 92.56 74 ALA A C 1
ATOM 585 O O . ALA A 1 74 ? -14.390 0.201 2.445 1.00 92.56 74 ALA A O 1
ATOM 586 N N . SER A 1 75 ? -14.017 -1.376 0.901 1.00 94.50 75 SER A N 1
ATOM 587 C CA . SER A 1 75 ? -13.768 -2.489 1.827 1.00 94.50 75 SER A CA 1
ATOM 588 C C . SER A 1 75 ? -12.286 -2.845 1.979 1.00 94.50 75 SER A C 1
ATOM 590 O O . SER A 1 75 ? -11.896 -3.462 2.970 1.00 94.50 75 SER A O 1
ATOM 592 N N . VAL A 1 76 ? -11.445 -2.454 1.017 1.00 95.31 76 VAL A N 1
ATOM 593 C CA . VAL A 1 76 ? -10.008 -2.751 0.999 1.00 95.31 76 VAL A CA 1
ATOM 594 C C . VAL A 1 76 ? -9.219 -1.449 1.012 1.00 95.31 76 VAL A C 1
ATOM 596 O O . VAL A 1 76 ? -9.047 -0.806 -0.022 1.00 95.31 76 VAL A O 1
ATOM 599 N N . MET A 1 77 ? -8.670 -1.098 2.178 1.00 94.75 77 MET A N 1
ATOM 600 C CA . MET A 1 77 ? -7.930 0.157 2.370 1.00 94.75 77 MET A CA 1
ATOM 601 C C . MET A 1 77 ? -6.644 0.234 1.536 1.00 94.75 77 MET A C 1
ATOM 603 O O . MET A 1 77 ? -6.278 1.299 1.043 1.00 94.75 77 MET A O 1
ATOM 607 N N . ASN A 1 78 ? -5.922 -0.881 1.389 1.00 96.12 78 ASN A N 1
ATOM 608 C CA . ASN A 1 7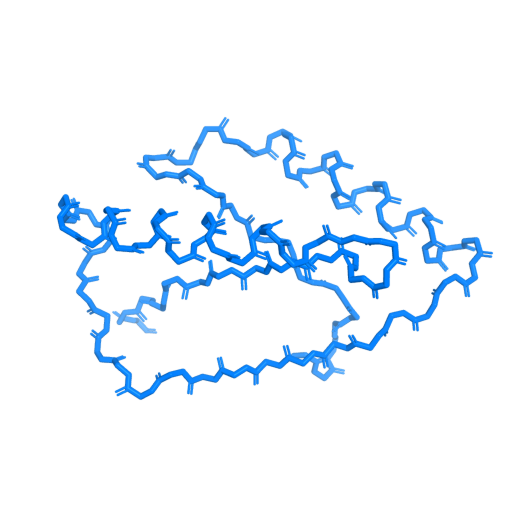8 ? -4.676 -0.911 0.630 1.00 96.12 78 ASN A CA 1
ATOM 609 C C . ASN A 1 78 ? -4.308 -2.325 0.164 1.00 96.12 78 ASN A C 1
ATOM 611 O O . ASN A 1 78 ? -4.548 -3.313 0.855 1.00 96.12 78 ASN A O 1
ATOM 615 N N . VAL A 1 79 ? -3.630 -2.398 -0.985 1.00 96.94 79 VAL A N 1
ATOM 616 C CA . VAL A 1 79 ? -2.903 -3.590 -1.431 1.00 96.94 79 VAL A CA 1
ATOM 617 C C . VAL A 1 79 ? -1.459 -3.202 -1.727 1.00 96.94 79 VAL A C 1
ATOM 619 O O . VAL A 1 79 ? -1.200 -2.370 -2.600 1.00 96.94 79 VAL A O 1
ATOM 622 N N . THR A 1 80 ? -0.516 -3.853 -1.047 1.00 95.44 80 THR A N 1
ATOM 623 C CA . THR A 1 80 ? 0.925 -3.659 -1.245 1.00 95.44 80 THR A CA 1
ATOM 624 C C . THR A 1 80 ? 1.565 -4.935 -1.789 1.00 95.44 80 THR A C 1
ATOM 626 O O . THR A 1 80 ? 1.357 -6.028 -1.263 1.00 95.44 80 THR A O 1
ATOM 629 N N . VAL A 1 81 ? 2.374 -4.790 -2.842 1.00 93.38 81 VAL A N 1
ATOM 630 C CA . VAL A 1 81 ? 3.167 -5.875 -3.438 1.00 93.38 81 VAL A CA 1
ATOM 631 C C . VAL A 1 81 ? 4.638 -5.551 -3.234 1.00 93.38 81 VAL A C 1
ATOM 633 O O . VAL A 1 81 ? 5.094 -4.483 -3.631 1.00 93.38 81 VAL A O 1
ATOM 636 N N . LEU A 1 82 ? 5.377 -6.478 -2.628 1.00 89.50 82 LEU A N 1
ATOM 637 C CA . LEU A 1 82 ? 6.807 -6.332 -2.381 1.00 89.50 82 LEU A CA 1
ATOM 638 C C . LEU A 1 82 ? 7.581 -7.368 -3.188 1.00 89.50 82 LEU A C 1
ATOM 640 O O . LEU A 1 82 ? 7.302 -8.566 -3.095 1.00 89.50 82 LEU A O 1
ATOM 644 N N . ALA A 1 83 ? 8.586 -6.911 -3.930 1.00 82.25 83 ALA A N 1
ATOM 645 C CA . ALA A 1 83 ? 9.657 -7.784 -4.377 1.00 82.25 83 ALA A CA 1
ATOM 646 C C . ALA A 1 83 ? 10.583 -8.026 -3.179 1.00 82.25 83 ALA A C 1
ATOM 648 O O . ALA A 1 83 ? 11.153 -7.089 -2.624 1.00 82.25 83 ALA A O 1
ATOM 649 N N . GLY A 1 84 ? 10.693 -9.276 -2.730 1.00 70.75 84 GLY A N 1
ATOM 650 C CA . GLY A 1 84 ? 11.714 -9.622 -1.746 1.00 70.75 84 GLY A CA 1
ATOM 651 C C . GLY A 1 84 ? 13.099 -9.443 -2.363 1.00 70.75 84 GLY A C 1
ATOM 652 O O . GLY A 1 84 ? 13.307 -9.801 -3.518 1.00 70.75 84 GLY A O 1
ATOM 653 N N . SER A 1 85 ? 14.053 -8.913 -1.609 1.00 62.75 85 SER A N 1
ATOM 654 C CA . SER A 1 85 ? 15.467 -9.004 -1.966 1.00 62.75 85 SER A CA 1
ATOM 655 C C . SER A 1 85 ? 16.036 -10.334 -1.470 1.00 62.75 85 SER A C 1
ATOM 657 O O . SER A 1 85 ? 15.674 -10.798 -0.389 1.00 62.75 85 SER A O 1
ATOM 659 N N . LEU A 1 86 ? 16.953 -10.937 -2.230 1.00 51.94 86 LEU A N 1
ATOM 660 C CA . LEU A 1 86 ? 17.888 -11.934 -1.700 1.00 51.94 86 LEU A CA 1
ATOM 661 C C . LEU A 1 86 ? 18.924 -11.192 -0.842 1.00 51.94 86 LEU A C 1
ATOM 663 O O . LEU A 1 86 ? 19.994 -10.851 -1.336 1.00 51.94 86 LEU A O 1
ATOM 667 N N . CYS A 1 87 ? 18.568 -10.868 0.398 1.00 36.72 87 CYS A N 1
ATOM 668 C CA . CYS A 1 87 ? 19.484 -10.502 1.480 1.00 36.72 87 CYS A CA 1
ATOM 669 C C . CYS A 1 87 ? 18.912 -11.061 2.781 1.00 36.72 87 CYS A C 1
ATOM 671 O O . CYS A 1 87 ? 17.694 -10.866 3.004 1.00 36.72 87 CYS A O 1
#

Secondary structure (DSSP, 8-state):
-TT-S------SSS---HHHHHHHHHHHHHHHHTT-------PPP--PPPPTTSHHHHHHHHHHHHHHHTT-SSS-------PPP--

Foldseek 3Di:
DVPDQDDFDALDVVGPCPPVSVVLVVVVVVVVVVPDRHHDDDDDDPDDFDPCPDPVSRVVSNVVLVVQVVPPDPNHSDDDDDRDDPD